Protein AF-A0A6D2IRQ7-F1 (afdb_monomer_lite)

Structure (mmCIF, N/CA/C/O backbone):
data_AF-A0A6D2IRQ7-F1
#
_entry.id   AF-A0A6D2IRQ7-F1
#
loop_
_atom_site.group_PDB
_atom_site.id
_atom_site.type_symbol
_atom_site.label_atom_id
_atom_site.label_alt_id
_atom_site.label_comp_id
_atom_site.label_asym_id
_atom_site.label_entity_id
_atom_site.label_seq_id
_atom_site.pdbx_PDB_ins_code
_atom_site.Cartn_x
_atom_site.Cartn_y
_atom_site.Cartn_z
_atom_site.occupancy
_atom_site.B_iso_or_equiv
_atom_site.auth_seq_id
_atom_site.auth_comp_id
_atom_site.auth_asym_id
_atom_site.auth_atom_id
_atom_site.pdbx_PDB_model_num
ATOM 1 N N . MET A 1 1 ? -7.640 10.659 15.385 1.00 47.94 1 MET A N 1
ATOM 2 C CA . MET A 1 1 ? -8.003 11.189 14.049 1.00 47.94 1 MET A CA 1
ATOM 3 C C . MET A 1 1 ? -9.255 10.435 13.625 1.00 47.94 1 MET A C 1
ATOM 5 O O . MET A 1 1 ? -9.264 9.223 13.787 1.00 47.94 1 MET A O 1
ATOM 9 N N . GLN A 1 2 ? -10.332 11.106 13.213 1.00 43.31 2 GLN A N 1
ATOM 10 C CA . GLN A 1 2 ? -11.545 10.414 12.753 1.00 43.31 2 GLN A CA 1
ATOM 11 C C . GLN A 1 2 ? -11.421 10.207 11.243 1.00 43.31 2 GLN A C 1
ATOM 13 O O . GLN A 1 2 ? -11.242 11.179 10.513 1.00 43.31 2 GLN A O 1
ATOM 18 N N . TYR A 1 3 ? -11.450 8.954 10.790 1.00 45.97 3 TYR A N 1
ATOM 19 C CA . TYR A 1 3 ? -11.442 8.605 9.371 1.00 45.97 3 TYR A CA 1
ATOM 20 C C . TYR A 1 3 ? -12.708 7.812 9.062 1.00 45.97 3 TYR A C 1
ATOM 22 O O . TYR A 1 3 ? -12.979 6.783 9.686 1.00 45.97 3 TYR A O 1
ATOM 30 N N . LYS A 1 4 ? -13.490 8.310 8.105 1.00 46.44 4 LYS A N 1
ATOM 31 C CA . LYS A 1 4 ? -14.614 7.577 7.530 1.00 46.44 4 LYS A CA 1
ATOM 32 C C . LYS A 1 4 ? -14.065 6.713 6.400 1.00 46.44 4 LYS A C 1
ATOM 34 O O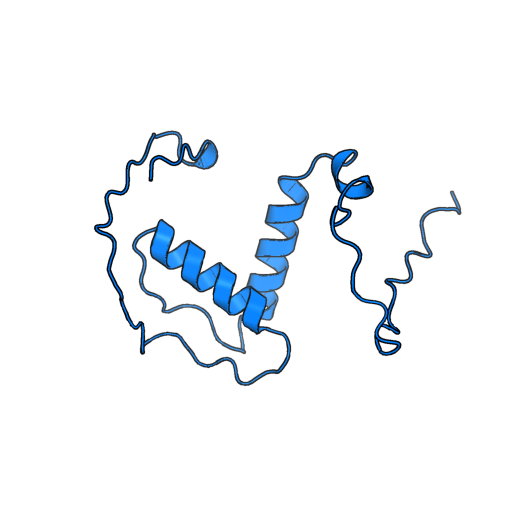 . LYS A 1 4 ? -13.566 7.241 5.415 1.00 46.44 4 LYS A O 1
ATOM 39 N N . ASN A 1 5 ? -14.104 5.398 6.597 1.00 49.12 5 ASN A N 1
ATOM 40 C CA . ASN A 1 5 ? -13.776 4.418 5.570 1.00 49.12 5 ASN A CA 1
ATOM 41 C C . ASN A 1 5 ? -15.093 3.877 5.000 1.00 49.12 5 ASN A C 1
ATOM 43 O O . ASN A 1 5 ? -15.787 3.120 5.685 1.00 49.12 5 ASN A O 1
ATOM 47 N N . ASP A 1 6 ? -15.426 4.264 3.773 1.00 59.31 6 ASP A N 1
ATOM 48 C CA . ASP A 1 6 ? -16.699 3.901 3.144 1.00 59.31 6 ASP A CA 1
ATOM 49 C C . ASP A 1 6 ? -16.762 2.411 2.739 1.00 59.31 6 ASP A C 1
ATOM 51 O O . ASP A 1 6 ? -17.851 1.852 2.618 1.00 59.31 6 ASP A O 1
ATOM 55 N N . TYR A 1 7 ? -15.618 1.716 2.656 1.00 52.56 7 TYR A N 1
ATOM 56 C CA . TYR A 1 7 ? -15.536 0.284 2.320 1.00 52.56 7 TYR A CA 1
ATOM 57 C C . TYR A 1 7 ? -15.914 -0.645 3.476 1.00 52.56 7 TYR A C 1
ATOM 59 O O . TYR A 1 7 ? -16.336 -1.780 3.262 1.00 52.56 7 TYR A O 1
ATOM 67 N N . LEU A 1 8 ? -15.751 -0.197 4.723 1.00 57.22 8 LEU A N 1
ATOM 68 C CA . LEU A 1 8 ? -15.975 -1.035 5.906 1.00 57.22 8 LEU A CA 1
ATOM 69 C C . LEU A 1 8 ? -17.393 -0.920 6.482 1.00 57.22 8 LEU A C 1
ATOM 71 O O . LEU A 1 8 ? -17.689 -1.603 7.463 1.00 57.22 8 LEU A O 1
ATOM 75 N N . GLY A 1 9 ? -18.259 -0.070 5.913 1.00 51.94 9 GLY A N 1
ATOM 76 C CA . GLY A 1 9 ? -19.662 0.093 6.329 1.00 51.94 9 GLY A CA 1
ATOM 77 C C . GLY A 1 9 ? -19.866 0.566 7.777 1.00 51.94 9 GLY A C 1
ATOM 78 O O . GLY A 1 9 ? -20.998 0.642 8.256 1.00 51.94 9 GLY A O 1
ATOM 79 N N . HIS A 1 10 ? -18.781 0.887 8.485 1.00 48.16 10 HIS A N 1
ATOM 80 C CA . HIS A 1 10 ? -18.765 1.258 9.892 1.00 48.16 10 HIS A CA 1
ATOM 81 C C . HIS A 1 10 ? -17.722 2.350 10.130 1.00 48.16 10 HIS A C 1
ATOM 83 O O . HIS A 1 10 ? -16.553 2.207 9.771 1.00 48.16 10 HIS A O 1
ATOM 89 N N . GLU A 1 11 ? -18.146 3.428 10.787 1.00 53.94 11 GLU A N 1
ATOM 90 C CA . GLU A 1 11 ? -17.260 4.484 11.265 1.00 53.94 11 GLU A CA 1
ATOM 91 C C . GLU A 1 11 ? -16.344 3.912 12.356 1.00 53.94 11 GLU A C 1
ATOM 93 O O . GLU A 1 11 ? -16.803 3.516 13.430 1.00 53.94 11 GLU A O 1
ATOM 98 N N . LYS A 1 12 ? -15.042 3.804 12.066 1.00 53.38 12 LYS A N 1
ATOM 99 C CA . LYS A 1 12 ? -14.039 3.362 13.038 1.00 53.38 12 LYS A CA 1
ATOM 100 C C . LYS A 1 12 ? -13.248 4.564 13.527 1.00 53.38 12 LYS A C 1
ATOM 102 O O . LYS A 1 12 ? -12.393 5.098 12.825 1.00 53.38 12 LYS A O 1
ATOM 107 N N . THR A 1 13 ? -13.507 4.957 14.766 1.00 48.34 13 THR A N 1
ATOM 108 C CA . THR A 1 13 ? -12.678 5.934 15.468 1.00 48.34 13 THR A CA 1
ATOM 109 C C . THR A 1 13 ? -11.490 5.212 16.082 1.00 48.34 13 THR A C 1
ATOM 111 O O . THR A 1 13 ? -11.657 4.395 16.985 1.00 48.34 13 THR A O 1
ATOM 114 N N . PHE A 1 14 ? -10.289 5.527 15.606 1.00 53.84 14 PHE A N 1
ATOM 115 C CA . PHE A 1 14 ? -9.059 5.113 16.264 1.00 53.84 14 PHE A CA 1
ATOM 116 C C . PHE A 1 14 ? -8.481 6.299 17.043 1.00 53.84 14 PHE A C 1
ATOM 118 O O . PHE A 1 14 ? -8.040 7.304 16.469 1.00 53.84 14 PHE A O 1
ATOM 125 N N . GLU A 1 15 ? -8.508 6.195 18.370 1.00 54.91 15 GLU A N 1
ATOM 126 C CA . GLU A 1 15 ? -7.780 7.102 19.252 1.00 54.91 15 GLU A CA 1
ATOM 127 C C . GLU A 1 15 ? -6.420 6.495 19.576 1.00 54.91 15 GLU A C 1
ATOM 129 O O . GLU A 1 15 ? -6.289 5.636 20.444 1.00 54.91 15 GLU A O 1
ATOM 134 N N . PHE A 1 16 ? -5.401 6.950 18.855 1.00 57.69 16 PHE A N 1
ATOM 135 C CA . PHE A 1 16 ? -4.016 6.706 19.225 1.00 57.69 16 PHE A CA 1
ATOM 136 C C . PHE A 1 16 ? -3.487 7.971 19.909 1.00 57.69 16 PHE A C 1
ATOM 138 O O . PHE A 1 16 ? -3.543 9.046 19.297 1.00 57.69 16 PHE A O 1
ATOM 145 N N . PRO A 1 17 ? -3.004 7.902 21.164 1.00 62.75 17 PRO A N 1
ATOM 146 C CA . PRO A 1 17 ? -2.246 9.008 21.731 1.00 62.75 17 PRO A CA 1
ATOM 147 C C . PRO A 1 17 ? -1.034 9.278 20.834 1.00 62.75 17 PRO A C 1
ATOM 149 O O . PRO A 1 17 ? -0.432 8.342 20.305 1.00 62.75 17 PRO A O 1
ATOM 152 N N . ILE A 1 18 ? -0.676 10.552 20.650 1.00 73.56 18 ILE A N 1
ATOM 153 C CA . ILE A 1 18 ? 0.543 10.894 19.911 1.00 73.56 18 ILE A CA 1
ATOM 154 C C . ILE A 1 18 ? 1.718 10.272 20.669 1.00 73.56 18 ILE A C 1
ATOM 156 O O . ILE A 1 18 ? 1.991 10.628 21.815 1.00 73.56 18 ILE A O 1
ATOM 160 N N . GLY A 1 19 ? 2.376 9.318 20.027 1.00 74.31 19 GLY A N 1
ATOM 161 C CA . GLY A 1 19 ? 3.439 8.506 20.593 1.00 74.31 19 GLY A CA 1
ATOM 162 C C . GLY A 1 19 ? 4.345 7.979 19.488 1.00 74.31 19 GLY A C 1
ATOM 163 O O . GLY A 1 19 ? 4.060 8.147 18.302 1.00 74.31 19 GLY A O 1
ATOM 164 N N . PHE A 1 20 ? 5.459 7.377 19.884 1.00 77.31 20 PHE A N 1
ATOM 165 C CA . PHE A 1 20 ? 6.435 6.803 18.967 1.00 77.31 20 PHE A CA 1
ATOM 166 C C . PHE A 1 20 ? 6.514 5.298 19.197 1.00 77.31 20 PHE A C 1
ATOM 168 O O . PHE A 1 20 ? 6.750 4.857 20.322 1.00 77.31 20 PHE A O 1
ATOM 175 N N . GLU A 1 21 ? 6.331 4.527 18.132 1.00 75.19 21 GLU A N 1
ATOM 176 C CA . GLU A 1 21 ? 6.439 3.074 18.150 1.00 75.19 21 GLU A CA 1
ATOM 177 C C . GLU A 1 21 ? 7.443 2.632 17.083 1.00 75.19 21 GLU A C 1
ATOM 179 O O . GLU A 1 21 ? 7.381 3.060 15.931 1.00 75.19 21 GLU A O 1
ATOM 184 N N . ASN A 1 22 ? 8.394 1.788 17.487 1.00 76.25 22 ASN A N 1
ATOM 185 C CA . ASN A 1 22 ? 9.358 1.167 16.588 1.00 76.25 22 ASN A CA 1
ATOM 186 C C . ASN A 1 22 ? 8.918 -0.264 16.299 1.00 76.25 22 ASN A C 1
ATOM 188 O O . ASN A 1 22 ? 8.945 -1.114 17.190 1.00 76.25 22 ASN A O 1
ATOM 192 N N . HIS A 1 23 ? 8.601 -0.553 15.043 1.00 75.06 23 HIS A N 1
ATOM 193 C CA . HIS A 1 23 ? 8.284 -1.907 14.609 1.00 75.06 23 HIS A CA 1
ATOM 194 C C . HIS A 1 23 ? 9.523 -2.592 14.028 1.00 75.06 23 HIS A C 1
ATOM 196 O O . HIS A 1 23 ? 9.845 -2.451 12.853 1.00 75.06 23 HIS A O 1
ATOM 202 N N . THR A 1 24 ? 10.224 -3.359 14.862 1.00 76.62 24 THR A N 1
ATOM 203 C CA . THR A 1 24 ? 11.429 -4.115 14.466 1.00 76.62 24 THR A CA 1
ATOM 204 C C . THR A 1 24 ? 11.122 -5.424 13.738 1.00 76.62 24 THR A C 1
ATOM 206 O O . THR A 1 24 ? 12.032 -6.086 13.251 1.00 76.62 24 THR A O 1
ATOM 209 N N . THR A 1 25 ? 9.850 -5.817 13.673 1.00 78.88 25 THR A N 1
ATOM 210 C CA . THR A 1 25 ? 9.395 -7.076 13.069 1.00 78.88 25 THR A CA 1
ATOM 211 C C . THR A 1 25 ? 9.010 -6.940 11.598 1.00 78.88 25 THR A C 1
ATOM 213 O O . THR A 1 25 ? 8.575 -7.923 10.999 1.00 78.88 25 THR A O 1
ATOM 216 N N . VAL A 1 26 ? 9.152 -5.745 11.014 1.00 78.38 26 VAL A N 1
ATOM 217 C CA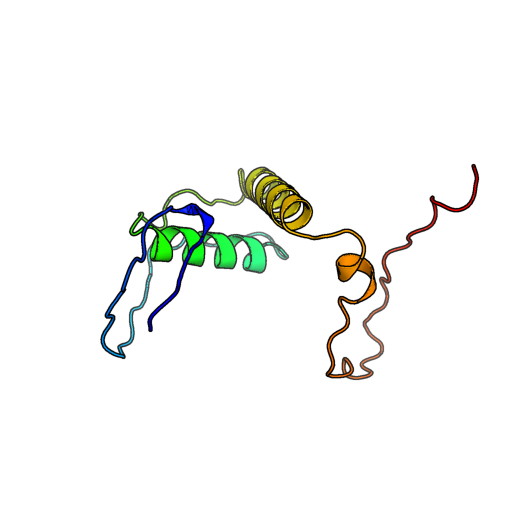 . VAL A 1 26 ? 8.902 -5.524 9.586 1.00 78.38 26 VAL A CA 1
ATOM 218 C C . VAL A 1 26 ? 9.958 -6.285 8.778 1.00 78.38 26 VAL A C 1
ATOM 220 O O . VAL A 1 26 ? 11.153 -6.087 9.018 1.00 78.38 26 VAL A O 1
ATOM 223 N N . PRO A 1 27 ? 9.550 -7.147 7.833 1.00 83.38 27 PRO A N 1
ATOM 224 C CA . PRO A 1 27 ? 10.485 -7.836 6.952 1.00 83.38 27 PRO A CA 1
ATOM 225 C C . PRO A 1 27 ? 11.362 -6.833 6.182 1.00 83.38 27 PRO A C 1
ATOM 227 O O . PRO A 1 27 ? 10.871 -5.804 5.717 1.00 83.38 27 PRO A O 1
ATOM 230 N N . GLN A 1 28 ? 12.666 -7.109 6.085 1.00 84.06 28 GLN A N 1
ATOM 231 C CA . GLN A 1 28 ? 13.591 -6.305 5.282 1.00 84.06 28 GLN A CA 1
ATOM 232 C C . GLN A 1 28 ? 13.305 -6.527 3.797 1.00 84.06 28 GLN A C 1
ATOM 234 O O . GLN A 1 28 ? 13.124 -7.662 3.366 1.00 84.06 28 GLN A O 1
ATOM 239 N N . ASN A 1 29 ? 13.279 -5.431 3.046 1.00 86.31 29 ASN A N 1
ATOM 240 C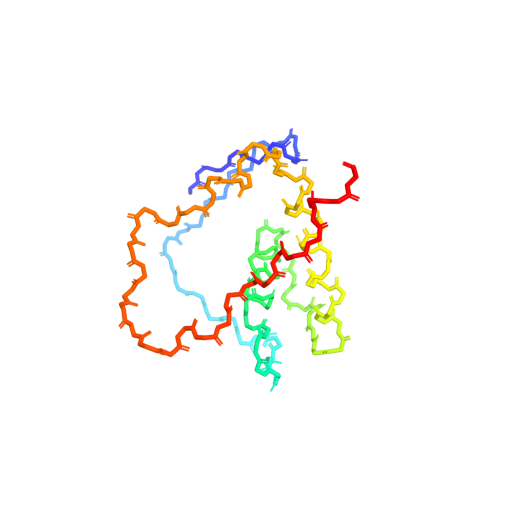 CA . ASN A 1 29 ? 13.249 -5.450 1.594 1.00 86.31 29 ASN A CA 1
ATOM 241 C C . ASN A 1 29 ? 14.691 -5.485 1.077 1.00 86.31 29 ASN A C 1
ATOM 243 O O . ASN A 1 29 ? 15.385 -4.467 1.161 1.00 86.31 29 ASN A O 1
ATOM 247 N N . GLU A 1 30 ? 15.139 -6.628 0.560 1.00 85.12 30 GLU A N 1
ATOM 248 C CA . GLU A 1 30 ? 16.501 -6.770 0.029 1.00 85.12 30 GLU A CA 1
ATOM 249 C C . GLU A 1 30 ? 16.603 -6.247 -1.415 1.00 85.12 30 GLU A C 1
ATOM 251 O O . GLU A 1 30 ? 17.689 -5.884 -1.874 1.00 85.12 30 GLU A O 1
ATOM 256 N N . GLN A 1 31 ? 15.482 -6.172 -2.145 1.00 83.44 31 GLN A N 1
ATOM 257 C CA . GLN A 1 31 ? 15.456 -5.673 -3.519 1.00 83.44 31 GLN A CA 1
ATOM 258 C C . GLN A 1 31 ? 15.265 -4.153 -3.588 1.00 83.44 31 GLN A C 1
ATOM 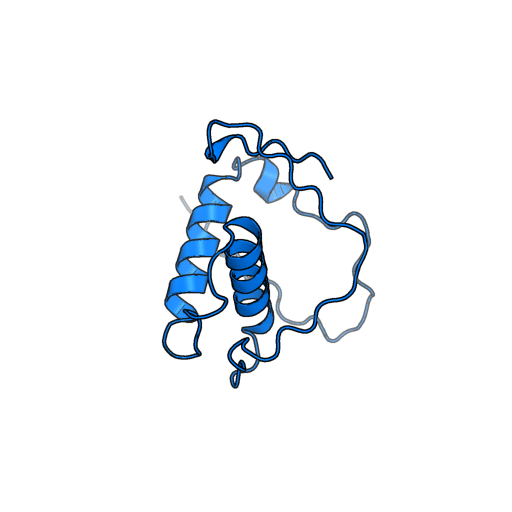260 O O . GLN A 1 31 ? 14.405 -3.544 -2.951 1.00 83.44 31 GLN A O 1
ATOM 265 N N . SER A 1 32 ? 16.057 -3.492 -4.430 1.00 84.00 32 SER A N 1
ATOM 266 C CA . SER A 1 32 ? 15.875 -2.067 -4.703 1.00 84.00 32 SER A CA 1
ATOM 267 C C . SER A 1 32 ? 14.595 -1.830 -5.514 1.00 84.00 32 SER A C 1
ATOM 269 O O . SER A 1 32 ? 14.490 -2.328 -6.631 1.00 84.00 32 SER A O 1
ATOM 271 N N . GLY A 1 33 ? 13.670 -1.019 -4.992 1.00 86.31 33 GLY A N 1
ATOM 272 C CA . GLY A 1 33 ? 12.459 -0.578 -5.707 1.00 86.31 33 GLY A CA 1
ATOM 273 C C . GLY A 1 33 ? 11.136 -0.882 -4.999 1.00 86.31 33 GLY A C 1
ATOM 274 O O . GLY A 1 33 ? 10.147 -0.200 -5.249 1.00 86.31 33 GLY A O 1
ATOM 275 N N . ASP A 1 34 ? 11.124 -1.815 -4.048 1.00 91.00 34 ASP A N 1
ATOM 276 C CA . ASP A 1 34 ? 9.882 -2.286 -3.415 1.00 91.00 34 ASP A CA 1
ATOM 277 C C . ASP A 1 34 ? 9.527 -1.606 -2.087 1.00 91.00 34 ASP A C 1
ATOM 279 O O . ASP A 1 34 ? 8.500 -1.904 -1.472 1.00 91.00 34 ASP A O 1
ATOM 283 N N . CYS A 1 35 ? 10.319 -0.624 -1.652 1.00 90.50 35 CYS A N 1
ATOM 284 C CA . CYS A 1 35 ? 10.095 0.081 -0.388 1.00 90.50 35 CYS A CA 1
ATOM 285 C C . CYS A 1 35 ? 8.696 0.719 -0.294 1.00 90.50 35 CYS A C 1
ATOM 287 O O . CYS A 1 35 ? 8.112 0.768 0.792 1.00 90.50 35 CYS A O 1
ATOM 289 N N . GLY A 1 36 ? 8.131 1.158 -1.423 1.00 91.50 36 GLY A N 1
ATOM 290 C CA . GLY A 1 36 ? 6.765 1.674 -1.493 1.00 91.50 36 GLY A CA 1
ATOM 291 C C . GLY A 1 36 ? 5.714 0.600 -1.198 1.00 91.50 36 GLY A C 1
ATOM 292 O O . GLY A 1 36 ? 4.817 0.829 -0.389 1.00 91.50 36 GLY A O 1
ATOM 293 N N . VAL A 1 37 ? 5.861 -0.596 -1.775 1.00 92.50 37 VAL A N 1
ATOM 294 C CA . VAL A 1 37 ? 4.936 -1.726 -1.567 1.00 92.50 37 VAL A CA 1
ATOM 295 C C . VAL A 1 37 ? 5.000 -2.215 -0.120 1.00 92.50 37 VAL A C 1
ATOM 297 O O . VAL A 1 37 ? 3.963 -2.406 0.517 1.00 92.50 37 VAL A O 1
ATOM 300 N N . TYR A 1 38 ? 6.212 -2.325 0.436 1.00 92.31 38 TYR A N 1
ATOM 301 C CA . TYR A 1 38 ? 6.427 -2.634 1.852 1.00 92.31 38 TYR A CA 1
ATOM 302 C C . TYR A 1 38 ? 5.750 -1.619 2.774 1.00 92.31 38 TYR A C 1
ATOM 304 O O . TYR A 1 38 ? 5.068 -1.996 3.728 1.00 92.31 38 TYR A O 1
ATOM 312 N N . THR A 1 39 ? 5.882 -0.330 2.461 1.00 91.12 39 THR A N 1
ATOM 313 C CA . THR A 1 39 ? 5.269 0.749 3.243 1.00 91.12 39 THR A CA 1
ATOM 314 C C . THR A 1 39 ? 3.744 0.667 3.217 1.00 91.12 39 THR A C 1
ATOM 316 O O . THR A 1 39 ? 3.114 0.708 4.275 1.00 91.12 39 THR A O 1
ATOM 319 N N . LEU A 1 40 ? 3.143 0.493 2.036 1.00 92.19 40 LEU A N 1
ATOM 320 C CA . LEU A 1 40 ? 1.691 0.344 1.893 1.00 92.19 40 LEU A CA 1
ATOM 321 C C . LEU A 1 40 ? 1.170 -0.856 2.682 1.00 92.19 40 LEU A C 1
ATOM 323 O O . LEU A 1 40 ? 0.174 -0.737 3.399 1.00 92.19 40 LEU A O 1
ATOM 327 N N . LYS A 1 41 ? 1.887 -1.984 2.634 1.00 90.75 41 LYS A N 1
ATOM 328 C CA . LYS A 1 41 ? 1.488 -3.175 3.382 1.00 90.75 41 LYS A CA 1
ATOM 329 C C . LYS A 1 41 ? 1.555 -2.978 4.889 1.00 90.75 41 LYS A C 1
ATOM 331 O O . LYS A 1 41 ? 0.655 -3.418 5.604 1.00 90.75 41 LYS A O 1
ATOM 336 N N . CYS A 1 42 ? 2.584 -2.288 5.375 1.00 89.06 42 CYS A N 1
ATOM 337 C CA . CYS A 1 42 ? 2.678 -1.914 6.782 1.00 89.06 42 CYS A CA 1
ATOM 338 C C . CYS A 1 42 ? 1.487 -1.049 7.208 1.00 89.06 42 CYS A C 1
ATOM 340 O O . CYS A 1 42 ? 0.866 -1.338 8.228 1.00 89.06 42 CYS A O 1
ATOM 342 N N . ILE A 1 43 ? 1.121 -0.042 6.409 1.00 89.75 43 ILE A N 1
ATOM 343 C CA . ILE A 1 43 ? -0.034 0.823 6.688 1.00 89.75 43 ILE A CA 1
ATOM 344 C C . ILE A 1 43 ? -1.336 0.009 6.713 1.00 89.75 43 ILE A C 1
ATOM 346 O O . ILE A 1 43 ? -2.114 0.154 7.655 1.00 89.75 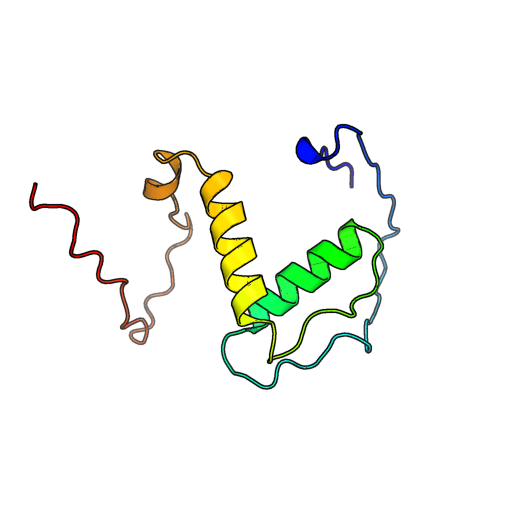43 ILE A O 1
ATOM 350 N N . GLU A 1 44 ? -1.560 -0.882 5.740 1.00 89.31 44 GLU A N 1
ATOM 351 C CA . GLU A 1 44 ? -2.734 -1.770 5.704 1.00 89.31 44 GLU A CA 1
ATOM 352 C C . GLU A 1 44 ? -2.819 -2.634 6.972 1.00 89.31 44 GLU A C 1
ATOM 354 O O . GLU A 1 44 ? -3.866 -2.700 7.622 1.00 89.31 44 GLU A O 1
ATOM 359 N N . CYS A 1 45 ? -1.715 -3.282 7.359 1.00 88.00 45 CYS A N 1
ATOM 360 C CA . CYS A 1 45 ? -1.680 -4.123 8.551 1.00 88.00 45 CYS A CA 1
ATOM 361 C C . CYS A 1 45 ? -1.959 -3.320 9.827 1.00 88.00 45 CYS A C 1
ATOM 363 O O . CYS A 1 45 ? -2.779 -3.757 10.636 1.00 88.00 45 CYS A O 1
ATOM 365 N N . LEU A 1 46 ? -1.352 -2.138 9.988 1.00 86.06 46 LEU A N 1
ATOM 366 C CA . LEU A 1 46 ? -1.600 -1.258 11.136 1.00 86.06 46 LEU A CA 1
ATOM 367 C C . LEU A 1 46 ? -3.062 -0.793 11.189 1.00 86.06 46 LEU A C 1
ATOM 369 O O . LEU A 1 46 ? -3.694 -0.878 12.240 1.00 86.06 46 LEU A O 1
ATOM 373 N N . ALA A 1 47 ? -3.633 -0.379 10.054 1.00 86.56 47 ALA A N 1
ATOM 374 C CA . ALA A 1 47 ? -5.024 0.067 9.966 1.00 86.56 47 ALA A CA 1
ATOM 375 C C . ALA A 1 47 ? -6.034 -1.049 10.297 1.00 86.56 47 ALA A C 1
ATOM 377 O O . ALA A 1 47 ? -7.102 -0.790 10.856 1.00 86.56 47 ALA A O 1
ATOM 378 N N . LEU A 1 48 ? -5.698 -2.303 9.975 1.00 85.19 48 LEU A N 1
ATOM 379 C CA . LEU A 1 48 ? -6.527 -3.475 10.265 1.00 85.19 48 LEU A CA 1
ATOM 380 C C . LEU A 1 48 ? -6.225 -4.130 11.622 1.00 85.19 48 LEU A C 1
ATOM 382 O O . LEU A 1 48 ? -6.902 -5.097 11.978 1.00 85.19 48 LEU A O 1
ATOM 386 N N . GLY A 1 49 ? -5.226 -3.647 12.369 1.00 83.81 49 GLY A N 1
ATOM 387 C CA . GLY A 1 49 ? -4.766 -4.277 13.611 1.00 83.81 49 GLY A CA 1
ATOM 388 C C . GLY A 1 49 ? -4.184 -5.682 13.400 1.00 83.81 49 GLY A C 1
ATOM 389 O O . GLY A 1 49 ? -4.307 -6.545 14.270 1.00 83.81 49 GLY A O 1
ATOM 390 N N . ARG A 1 50 ? -3.606 -5.947 12.223 1.00 83.25 50 ARG A N 1
ATOM 391 C CA . ARG A 1 50 ? -2.963 -7.218 11.872 1.00 83.25 50 ARG A CA 1
ATOM 392 C C . ARG A 1 50 ? -1.461 -7.151 12.129 1.00 83.25 50 ARG A C 1
ATOM 394 O O . ARG A 1 50 ? -0.848 -6.090 12.115 1.00 83.25 50 ARG A O 1
ATOM 401 N N . SER A 1 51 ? -0.862 -8.324 12.313 1.00 82.12 51 SER A N 1
ATOM 402 C CA . SER A 1 51 ? 0.593 -8.466 12.371 1.00 82.12 51 SER A CA 1
ATOM 403 C C . SER A 1 51 ? 1.244 -7.969 11.074 1.00 82.12 51 SER A C 1
ATOM 405 O O . SER A 1 51 ? 0.719 -8.197 9.984 1.00 82.12 51 SER A O 1
ATOM 407 N N . LEU A 1 52 ? 2.431 -7.366 11.186 1.00 79.56 52 LEU A N 1
ATOM 408 C CA . LEU A 1 52 ? 3.260 -6.899 10.060 1.00 79.56 52 LEU A CA 1
ATOM 409 C C . LEU A 1 52 ? 3.919 -8.053 9.276 1.00 79.56 52 LEU A C 1
ATOM 411 O O . LEU A 1 52 ? 4.776 -7.850 8.423 1.00 79.56 52 LEU A O 1
ATOM 415 N N . THR A 1 53 ? 3.517 -9.287 9.569 1.00 74.75 53 THR A N 1
ATOM 416 C CA . THR A 1 53 ? 3.952 -10.509 8.898 1.00 74.75 53 THR A CA 1
ATOM 417 C C . THR A 1 53 ? 3.099 -10.755 7.657 1.00 74.75 53 THR A C 1
ATOM 419 O O . THR A 1 53 ? 1.874 -10.795 7.762 1.00 74.75 53 THR A O 1
ATOM 422 N N . GLY A 1 54 ? 3.724 -10.991 6.502 1.00 78.88 54 GLY A N 1
ATOM 423 C CA . GLY A 1 54 ? 3.001 -11.375 5.281 1.00 78.88 54 GLY A CA 1
ATOM 424 C C . GLY A 1 54 ? 3.509 -10.743 3.989 1.00 78.88 54 GLY A C 1
ATOM 425 O O . GLY A 1 54 ? 3.004 -11.099 2.929 1.00 78.88 54 GLY A O 1
ATOM 426 N N . ILE A 1 55 ? 4.503 -9.858 4.061 1.00 87.94 55 ILE A N 1
ATOM 427 C CA . ILE A 1 55 ? 5.260 -9.373 2.904 1.00 87.94 55 ILE A CA 1
ATOM 428 C C . ILE A 1 55 ? 6.685 -9.915 2.947 1.00 87.94 55 ILE A C 1
ATOM 430 O O . ILE A 1 55 ? 7.275 -10.028 4.020 1.00 87.94 55 ILE A O 1
ATOM 434 N N . ASN A 1 56 ? 7.201 -10.314 1.795 1.00 89.38 56 ASN A N 1
ATOM 435 C CA . ASN A 1 56 ? 8.588 -10.687 1.572 1.00 89.38 56 ASN A CA 1
ATOM 436 C C . ASN A 1 56 ? 8.912 -10.525 0.080 1.00 89.38 56 ASN A C 1
ATOM 438 O O . ASN A 1 56 ? 8.013 -10.413 -0.751 1.00 89.38 56 ASN A O 1
ATOM 442 N N . ASP A 1 57 ? 10.190 -10.601 -0.273 1.00 88.56 57 ASP A N 1
ATOM 443 C CA . ASP A 1 57 ? 10.637 -10.400 -1.658 1.00 88.56 57 ASP A CA 1
ATOM 444 C C . ASP A 1 57 ? 10.112 -11.460 -2.639 1.00 88.56 57 ASP A C 1
ATOM 446 O O . ASP A 1 57 ? 10.167 -11.271 -3.847 1.00 88.56 57 ASP A O 1
ATOM 450 N N . THR A 1 58 ? 9.590 -12.591 -2.150 1.00 90.88 58 THR A N 1
ATOM 451 C CA . THR A 1 58 ? 9.003 -13.632 -3.010 1.00 90.88 58 THR A CA 1
ATOM 452 C C . THR A 1 58 ? 7.558 -13.320 -3.396 1.00 90.88 58 THR A C 1
ATOM 454 O O . THR A 1 58 ? 7.114 -13.760 -4.450 1.00 90.88 58 THR A O 1
ATOM 457 N N . ASN A 1 59 ? 6.811 -12.594 -2.559 1.00 91.19 59 ASN A N 1
ATOM 458 C CA . ASN A 1 59 ? 5.392 -12.300 -2.792 1.00 91.19 59 ASN A CA 1
ATOM 459 C C . ASN A 1 59 ? 5.099 -10.821 -3.082 1.00 91.19 59 ASN A C 1
ATOM 461 O O . ASN A 1 59 ? 3.947 -10.462 -3.326 1.00 91.19 59 ASN A O 1
ATOM 465 N N . VAL A 1 60 ? 6.123 -9.965 -3.054 1.00 92.25 60 VAL A N 1
ATOM 466 C CA . VAL A 1 60 ? 5.978 -8.522 -3.263 1.00 92.25 60 VAL A CA 1
ATOM 467 C C . VAL A 1 60 ? 5.422 -8.183 -4.646 1.00 92.25 60 VAL A C 1
ATOM 469 O O . VAL A 1 60 ? 4.628 -7.253 -4.763 1.00 92.25 60 VAL A O 1
ATOM 472 N N . ASP A 1 61 ? 5.741 -8.985 -5.664 1.00 92.38 61 ASP A N 1
ATOM 473 C CA . ASP A 1 61 ? 5.215 -8.831 -7.022 1.00 92.38 61 ASP A CA 1
ATOM 474 C C . ASP A 1 61 ? 3.688 -8.985 -7.069 1.00 92.38 61 ASP A C 1
ATOM 476 O O . ASP A 1 61 ? 2.992 -8.141 -7.640 1.00 92.38 61 ASP A O 1
ATOM 480 N N . ASP A 1 62 ? 3.156 -10.013 -6.404 1.00 94.31 62 ASP A N 1
ATOM 481 C CA . ASP A 1 62 ? 1.714 -10.262 -6.322 1.00 94.31 62 ASP A CA 1
ATOM 482 C C . ASP A 1 62 ? 1.005 -9.159 -5.528 1.00 94.31 62 ASP A C 1
ATOM 484 O O . ASP A 1 62 ? -0.080 -8.705 -5.897 1.00 94.31 62 ASP A O 1
ATOM 488 N N . ILE A 1 63 ? 1.627 -8.691 -4.439 1.00 93.69 63 ILE A N 1
ATOM 489 C CA . ILE A 1 63 ? 1.097 -7.592 -3.622 1.00 93.69 63 ILE A CA 1
ATOM 490 C C . ILE A 1 63 ? 1.071 -6.291 -4.432 1.00 93.69 63 ILE A C 1
ATOM 492 O O . ILE A 1 63 ? 0.076 -5.568 -4.397 1.00 93.69 63 ILE A O 1
ATOM 496 N N . ARG A 1 64 ? 2.132 -6.005 -5.192 1.00 94.69 64 ARG A N 1
ATOM 497 C CA . ARG A 1 64 ? 2.223 -4.833 -6.069 1.00 94.69 64 ARG A CA 1
ATOM 498 C C . ARG A 1 64 ? 1.131 -4.857 -7.130 1.00 94.69 64 ARG A C 1
ATOM 500 O O . ARG A 1 64 ? 0.465 -3.844 -7.330 1.00 94.69 64 ARG A O 1
ATOM 507 N N . LEU A 1 65 ? 0.913 -6.008 -7.769 1.00 94.88 65 LEU A N 1
ATOM 508 C CA . LEU A 1 65 ? -0.151 -6.172 -8.756 1.00 94.88 65 LEU A CA 1
ATOM 509 C C . LEU A 1 65 ? -1.537 -5.990 -8.130 1.00 94.88 65 LEU A C 1
ATOM 511 O O . LEU A 1 65 ? -2.372 -5.290 -8.698 1.00 94.88 65 LEU A O 1
ATOM 515 N N . LYS A 1 66 ? -1.766 -6.570 -6.946 1.00 94.44 66 LYS A N 1
ATOM 516 C CA . LYS A 1 66 ? -3.018 -6.404 -6.204 1.00 94.44 66 LYS A CA 1
ATOM 517 C C . LYS A 1 66 ? -3.302 -4.928 -5.923 1.00 94.44 66 LYS A C 1
ATOM 519 O O . LYS A 1 66 ? -4.382 -4.455 -6.254 1.00 94.44 66 LYS A O 1
ATOM 524 N N . TYR A 1 67 ? -2.338 -4.201 -5.360 1.00 94.19 67 TYR A N 1
ATOM 525 C CA . TYR A 1 67 ? -2.523 -2.781 -5.067 1.00 94.19 67 TYR A CA 1
ATOM 526 C C . TYR A 1 67 ? -2.706 -1.940 -6.322 1.00 94.19 67 TYR A C 1
ATOM 528 O O . TYR A 1 67 ? -3.539 -1.044 -6.313 1.00 94.19 67 TYR A O 1
ATOM 536 N N . ALA A 1 68 ? -1.983 -2.228 -7.405 1.00 92.19 68 ALA A N 1
ATOM 537 C CA . ALA A 1 68 ? -2.192 -1.529 -8.667 1.00 92.19 68 ALA A CA 1
ATOM 538 C C . ALA A 1 68 ? -3.619 -1.741 -9.199 1.00 92.19 68 ALA A C 1
ATOM 540 O O . ALA A 1 68 ? -4.251 -0.782 -9.630 1.00 92.19 68 ALA A O 1
ATOM 541 N N . ALA A 1 69 ? -4.138 -2.971 -9.136 1.00 91.69 69 ALA A N 1
ATOM 542 C CA . ALA A 1 69 ? -5.501 -3.278 -9.558 1.00 91.69 69 ALA A CA 1
ATOM 543 C C . ALA A 1 69 ? -6.547 -2.585 -8.672 1.00 91.69 69 ALA A C 1
ATOM 545 O O . ALA A 1 69 ? -7.447 -1.949 -9.204 1.00 91.69 69 ALA A O 1
ATOM 546 N N . GLU A 1 70 ? -6.396 -2.660 -7.346 1.00 91.56 70 GLU A N 1
ATOM 547 C CA . GLU A 1 70 ? -7.299 -1.995 -6.397 1.00 91.56 70 GLU A CA 1
ATOM 548 C C . GLU A 1 70 ? -7.277 -0.475 -6.596 1.00 91.56 70 GLU A C 1
ATOM 550 O O . GLU A 1 70 ? -8.323 0.129 -6.760 1.00 91.56 70 GLU A O 1
ATOM 555 N N . MET A 1 71 ? -6.100 0.153 -6.691 1.00 88.25 71 MET A N 1
ATOM 556 C CA . MET A 1 71 ? -6.001 1.597 -6.940 1.00 88.25 71 MET A CA 1
ATOM 557 C C . MET A 1 71 ? -6.644 2.010 -8.264 1.00 88.25 71 MET A C 1
ATOM 559 O O . MET A 1 71 ? -7.259 3.065 -8.322 1.00 88.25 71 MET A O 1
ATOM 563 N N . MET A 1 72 ? -6.492 1.212 -9.323 1.00 86.31 72 MET A N 1
ATOM 564 C CA . MET A 1 72 ? -7.103 1.517 -10.620 1.00 86.31 72 MET A CA 1
ATOM 565 C C . MET A 1 72 ? -8.625 1.355 -10.608 1.00 86.31 72 MET A C 1
ATOM 567 O O . MET A 1 72 ? -9.292 2.082 -11.333 1.00 86.31 72 MET A O 1
ATOM 571 N N . ASP A 1 73 ? -9.165 0.435 -9.807 1.00 89.44 73 ASP A N 1
ATOM 572 C CA . ASP A 1 73 ? -10.614 0.252 -9.642 1.00 89.44 73 ASP A CA 1
ATOM 573 C C . ASP A 1 73 ? -11.259 1.430 -8.889 1.00 89.44 73 ASP A C 1
ATOM 575 O O . ASP A 1 73 ? -12.390 1.807 -9.179 1.00 89.44 73 ASP A O 1
ATOM 579 N N . GLU A 1 74 ? -10.514 2.062 -7.973 1.00 86.31 74 GLU A N 1
ATOM 580 C CA . GLU A 1 74 ? -10.975 3.237 -7.216 1.00 86.31 74 GLU A CA 1
ATOM 581 C C . GLU A 1 74 ? -10.898 4.563 -7.993 1.00 86.31 74 GLU A C 1
ATOM 583 O O . GLU A 1 74 ? -11.402 5.584 -7.522 1.00 86.31 74 GLU A O 1
ATOM 588 N N . LEU A 1 75 ? -10.230 4.591 -9.150 1.00 81.88 75 LEU A N 1
ATOM 589 C CA . LEU A 1 75 ? -10.055 5.807 -9.941 1.00 81.88 75 LEU A CA 1
ATOM 590 C C . LEU A 1 75 ? -11.101 5.900 -11.054 1.00 81.88 75 LEU A C 1
ATOM 592 O O . LEU A 1 75 ? -11.194 5.029 -11.918 1.00 81.88 75 LEU A O 1
ATOM 596 N N . ASP A 1 76 ? -11.793 7.037 -11.126 1.00 80.19 76 ASP A N 1
ATOM 597 C CA . ASP A 1 76 ? -12.521 7.405 -12.336 1.00 80.19 76 ASP A CA 1
ATOM 598 C C . ASP A 1 76 ? -11.528 7.780 -13.450 1.00 80.19 76 ASP A C 1
ATOM 600 O O . ASP A 1 76 ? -10.527 8.470 -13.236 1.00 80.19 76 ASP A O 1
ATOM 604 N N . LEU A 1 77 ? -11.814 7.365 -14.689 1.00 72.00 77 LEU A N 1
ATOM 605 C CA . LEU A 1 77 ? -10.922 7.581 -15.841 1.00 72.00 77 LEU A CA 1
ATOM 606 C C . LEU A 1 77 ? -10.619 9.075 -16.097 1.00 72.00 77 LEU A C 1
ATOM 608 O O . LEU A 1 77 ? -9.592 9.417 -16.684 1.00 72.00 77 LEU A O 1
ATOM 612 N N . SER A 1 78 ? -11.508 9.971 -15.653 1.00 75.31 78 SER A N 1
ATOM 613 C CA . SER A 1 78 ? -11.317 11.425 -15.705 1.00 75.31 78 SER A CA 1
ATOM 614 C C . SER A 1 78 ? -10.206 11.923 -14.783 1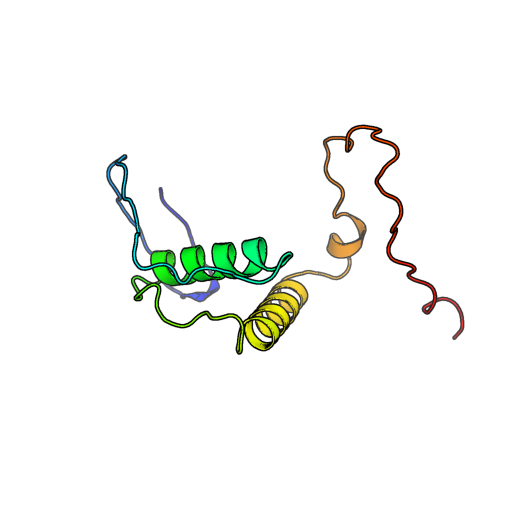.00 75.31 78 SER A C 1
ATOM 616 O O . SER A 1 78 ? -9.521 12.891 -15.121 1.00 75.31 78 SER A O 1
ATOM 618 N N . ASP A 1 79 ? -10.011 11.260 -13.648 1.00 69.81 79 ASP A N 1
ATOM 619 C CA . ASP A 1 79 ? -9.076 11.675 -12.604 1.00 69.81 79 ASP A CA 1
ATOM 620 C C . ASP A 1 79 ? -7.657 11.213 -12.933 1.00 69.81 79 ASP A C 1
ATOM 622 O O . ASP A 1 79 ? -6.679 11.890 -12.606 1.00 69.81 79 ASP A O 1
ATOM 626 N N . PHE A 1 80 ? -7.537 10.120 -13.693 1.00 66.50 80 PHE A N 1
ATOM 627 C CA . PHE A 1 80 ? -6.260 9.604 -14.181 1.00 66.50 80 PHE A CA 1
ATOM 628 C C . PHE A 1 80 ? -5.470 10.649 -14.989 1.00 66.50 80 PHE A C 1
ATOM 630 O O . PHE A 1 80 ? -4.252 10.760 -14.855 1.00 66.50 80 PHE A O 1
ATOM 637 N N . LEU A 1 81 ? -6.160 11.478 -15.780 1.00 64.75 81 LEU A N 1
ATOM 638 C CA . LEU A 1 81 ? -5.543 12.530 -16.598 1.00 64.75 81 LEU A CA 1
ATOM 639 C C . LEU A 1 81 ? -5.161 13.787 -15.800 1.00 64.75 81 LEU A C 1
ATOM 641 O O . LEU A 1 81 ? -4.470 14.659 -16.328 1.00 64.75 81 LEU A O 1
ATOM 645 N N . GLN A 1 82 ? -5.599 13.894 -14.543 1.00 62.69 82 GLN A N 1
ATOM 646 C CA . GLN A 1 82 ? -5.333 15.046 -13.679 1.00 62.69 82 GLN A CA 1
ATOM 647 C C . GLN A 1 82 ? -4.329 14.755 -12.562 1.00 62.69 82 GLN A C 1
ATOM 649 O O . GLN A 1 82 ? -3.991 15.685 -11.824 1.00 62.69 82 GLN A O 1
ATOM 654 N N . ILE A 1 83 ? -3.807 13.521 -12.456 1.00 61.84 83 ILE A N 1
ATOM 655 C CA . ILE A 1 83 ? -2.717 13.168 -11.532 1.00 61.84 83 ILE A CA 1
ATOM 656 C C . ILE A 1 83 ? -1.457 13.939 -11.943 1.00 61.84 83 ILE A C 1
ATOM 658 O O . ILE A 1 83 ? -0.584 13.497 -12.686 1.00 61.84 83 ILE A O 1
ATOM 662 N N . THR A 1 84 ? -1.382 15.164 -11.452 1.00 63.97 84 THR A N 1
ATOM 663 C CA . THR A 1 84 ? -0.239 16.049 -11.559 1.00 63.97 84 THR A CA 1
ATOM 664 C C . THR A 1 84 ? 0.023 16.578 -10.163 1.00 63.97 84 THR A C 1
ATOM 666 O O . THR A 1 84 ? -0.884 17.003 -9.448 1.00 63.97 84 THR A O 1
ATOM 669 N N . SER A 1 85 ? 1.278 16.499 -9.730 1.00 63.00 85 SER A N 1
ATOM 670 C CA . SER A 1 85 ? 1.679 17.165 -8.498 1.00 63.00 85 SER A CA 1
ATOM 671 C C . SER A 1 85 ? 1.519 18.676 -8.713 1.00 63.00 85 SER A C 1
ATOM 673 O O . SER A 1 85 ? 2.118 19.198 -9.656 1.00 63.00 85 SER A O 1
ATOM 675 N N . PRO A 1 86 ? 0.783 19.407 -7.851 1.00 69.38 86 PRO A N 1
ATOM 676 C CA . PRO A 1 86 ? 0.715 20.869 -7.933 1.00 69.38 86 PRO A CA 1
ATOM 677 C C . PRO A 1 86 ? 2.082 21.516 -7.657 1.00 69.38 86 PRO A C 1
ATOM 679 O O . PRO A 1 86 ? 2.287 22.696 -7.936 1.00 69.38 86 PRO A O 1
ATOM 682 N N . TYR A 1 87 ? 3.025 20.736 -7.121 1.00 68.94 87 TYR A N 1
ATOM 683 C CA . TYR A 1 87 ? 4.414 21.121 -6.941 1.00 68.94 87 TYR A CA 1
ATOM 684 C C . TYR A 1 87 ? 5.261 20.593 -8.106 1.00 68.94 87 TYR A C 1
ATOM 686 O O . TYR A 1 87 ? 5.294 19.372 -8.314 1.00 68.94 87 TYR A O 1
ATOM 694 N N . PRO A 1 88 ? 5.963 21.465 -8.853 1.00 60.50 88 PRO A N 1
ATOM 695 C CA . PRO A 1 88 ? 6.855 21.026 -9.916 1.00 60.50 88 PRO A CA 1
ATOM 696 C C . PRO A 1 88 ? 7.972 20.162 -9.322 1.00 60.50 88 PRO A C 1
ATOM 698 O O . PRO A 1 88 ? 8.607 20.547 -8.337 1.00 60.50 88 PRO A O 1
ATOM 701 N N . ARG A 1 89 ? 8.213 18.990 -9.923 1.00 64.56 89 ARG A N 1
ATOM 702 C CA . ARG A 1 89 ? 9.423 18.211 -9.630 1.00 64.56 89 ARG A CA 1
ATOM 703 C C . ARG A 1 89 ? 10.633 19.082 -9.973 1.00 64.56 89 ARG A C 1
ATOM 705 O O . ARG A 1 89 ? 10.639 19.751 -11.006 1.00 64.56 89 ARG A O 1
ATOM 712 N N . GLY A 1 90 ? 11.608 19.137 -9.067 1.00 56.44 90 GLY A N 1
ATOM 713 C CA . GLY A 1 90 ? 12.845 19.880 -9.292 1.00 56.44 90 GLY A CA 1
ATOM 714 C C . GLY A 1 90 ? 13.523 19.400 -10.573 1.00 56.44 90 GLY A C 1
ATOM 715 O O . GLY A 1 90 ? 13.487 18.216 -10.884 1.00 56.44 90 GLY A O 1
ATOM 716 N N . THR A 1 91 ? 14.118 20.322 -11.325 1.00 52.25 91 THR A N 1
ATOM 717 C CA . THR A 1 91 ? 14.732 20.078 -12.638 1.00 52.25 91 THR A CA 1
ATOM 718 C C . THR A 1 91 ? 16.091 19.374 -12.527 1.00 52.25 91 THR A C 1
ATOM 720 O O . THR A 1 91 ? 17.072 19.843 -13.099 1.00 52.25 91 THR A O 1
ATOM 723 N N . SER A 1 92 ? 16.209 18.312 -11.729 1.00 59.81 92 SER A N 1
ATOM 724 C CA . SER A 1 92 ? 17.413 17.483 -11.783 1.00 59.81 92 SER A CA 1
ATOM 725 C C . SER A 1 92 ? 17.367 16.653 -13.062 1.00 59.81 92 SER A C 1
ATOM 727 O O . SER A 1 92 ? 16.422 15.900 -13.275 1.00 59.81 92 SER A O 1
ATOM 729 N N . ASP A 1 93 ? 18.392 16.795 -13.900 1.00 52.94 93 ASP A N 1
ATOM 730 C CA . ASP A 1 93 ? 18.506 16.203 -15.242 1.00 52.94 93 ASP A CA 1
ATOM 731 C C . ASP A 1 93 ? 18.553 14.651 -15.281 1.00 52.94 93 ASP A C 1
ATOM 733 O O . ASP A 1 93 ? 18.774 14.067 -16.342 1.00 52.94 93 ASP A O 1
ATOM 737 N N . ASP A 1 94 ? 18.312 13.964 -14.159 1.00 56.59 94 ASP A N 1
ATOM 738 C CA . ASP A 1 94 ? 18.368 12.499 -14.035 1.00 56.59 94 ASP A CA 1
ATOM 739 C C . ASP A 1 94 ? 17.019 11.787 -14.308 1.00 56.59 94 ASP A C 1
ATOM 741 O O . ASP A 1 94 ? 16.968 10.558 -14.368 1.00 56.59 94 ASP A O 1
ATOM 745 N N . ASP A 1 95 ? 15.929 12.521 -14.568 1.00 52.38 95 ASP A N 1
ATOM 746 C CA . ASP A 1 95 ? 14.569 11.979 -14.777 1.00 52.38 95 ASP A CA 1
ATOM 747 C C . ASP A 1 95 ? 14.335 11.367 -16.180 1.00 52.38 95 ASP A C 1
ATOM 749 O O . ASP A 1 95 ? 13.256 11.475 -16.777 1.00 52.38 95 ASP A O 1
ATOM 753 N N . ARG A 1 96 ? 15.332 10.685 -16.757 1.00 52.22 96 ARG A N 1
ATOM 754 C CA . ARG A 1 96 ? 15.164 9.996 -18.046 1.00 52.22 96 ARG A CA 1
ATOM 755 C C . ARG A 1 96 ? 14.558 8.604 -17.866 1.00 52.22 96 ARG A C 1
ATOM 757 O O . ARG A 1 96 ? 15.226 7.592 -18.037 1.00 52.22 96 ARG A O 1
ATOM 764 N N . SER A 1 97 ? 13.261 8.555 -17.595 1.00 49.88 97 SER A N 1
ATOM 765 C CA . SER A 1 97 ? 12.371 7.500 -18.108 1.00 49.88 97 SER A CA 1
ATOM 766 C C . SER A 1 97 ? 10.916 7.937 -17.962 1.00 49.88 97 SER A C 1
ATOM 768 O O . SER A 1 97 ? 10.194 7.542 -17.052 1.00 49.88 97 SER A O 1
ATOM 770 N N . GLY A 1 98 ? 10.478 8.794 -18.887 1.00 42.34 98 GLY A N 1
ATOM 771 C CA . GLY A 1 98 ? 9.053 8.975 -19.128 1.00 42.34 98 GLY A CA 1
ATOM 772 C C . GLY A 1 98 ? 8.439 7.637 -19.535 1.00 42.34 98 GLY A C 1
ATOM 773 O O . GLY A 1 98 ? 9.014 6.924 -20.359 1.00 42.34 98 GLY A O 1
ATOM 774 N N . LEU A 1 99 ? 7.288 7.300 -18.945 1.00 46.09 99 LEU A N 1
ATOM 775 C CA . LEU A 1 99 ? 6.408 6.262 -19.472 1.00 46.09 99 LEU A CA 1
ATOM 776 C C . LEU A 1 99 ? 6.172 6.560 -20.958 1.00 46.09 99 LEU A C 1
ATOM 778 O O . LEU A 1 99 ? 5.564 7.573 -21.302 1.00 46.09 99 LEU A O 1
ATOM 782 N N . GLN A 1 100 ? 6.661 5.685 -21.830 1.00 39.69 100 GLN A N 1
ATOM 783 C CA . GLN A 1 100 ? 6.230 5.652 -23.218 1.00 39.69 100 GLN A CA 1
ATOM 784 C C . GLN A 1 100 ? 4.813 5.064 -23.224 1.00 39.69 100 GLN A C 1
ATOM 786 O O . GLN A 1 100 ? 4.623 3.865 -23.034 1.00 39.69 100 GLN A O 1
ATOM 791 N N . THR A 1 101 ? 3.807 5.934 -23.326 1.00 47.31 101 THR A N 1
ATOM 792 C CA . THR A 1 101 ? 2.411 5.557 -23.587 1.00 47.31 101 THR A CA 1
ATOM 793 C C . THR A 1 101 ? 2.119 5.670 -25.079 1.00 47.31 101 THR A C 1
ATOM 795 O O . THR A 1 101 ? 1.191 6.348 -25.508 1.00 47.31 101 THR A O 1
ATOM 798 N N . ASP A 1 102 ? 2.938 5.056 -25.911 1.00 47.62 102 ASP A N 1
ATOM 799 C CA . ASP A 1 102 ? 2.585 4.738 -27.282 1.00 47.62 102 ASP A CA 1
ATOM 800 C C . ASP A 1 102 ? 1.814 3.428 -27.240 1.00 47.62 102 ASP A C 1
ATOM 802 O O . ASP A 1 102 ? 2.420 2.391 -27.025 1.00 47.62 102 ASP A O 1
ATOM 806 N N . LEU A 1 103 ? 0.480 3.504 -27.345 1.00 52.62 103 LEU A N 1
ATOM 807 C CA . LEU A 1 103 ? -0.419 2.513 -27.973 1.00 52.62 103 LEU A CA 1
ATOM 808 C C . LEU A 1 103 ? -1.914 2.828 -27.696 1.00 52.62 103 LEU A C 1
ATOM 810 O O . LEU A 1 103 ? -2.663 1.952 -27.275 1.00 52.62 103 LEU A O 1
ATOM 814 N N . LEU A 1 104 ? -2.390 4.057 -27.953 1.00 50.72 104 LEU A N 1
ATOM 815 C CA . LEU A 1 104 ? -3.843 4.341 -27.974 1.00 50.72 104 LEU A CA 1
ATOM 816 C C . LEU A 1 104 ? -4.339 5.246 -29.123 1.00 50.72 104 LEU A C 1
ATOM 818 O O . LEU A 1 104 ? -5.501 5.624 -29.114 1.00 50.72 104 LEU A O 1
ATOM 822 N N . ASP A 1 105 ? -3.530 5.501 -30.159 1.00 46.22 105 ASP A N 1
ATOM 823 C CA . ASP A 1 105 ? -3.932 6.339 -31.310 1.00 46.22 105 ASP A CA 1
ATOM 824 C C . ASP A 1 105 ? -3.983 5.574 -32.651 1.00 46.22 105 ASP A C 1
ATOM 826 O O . ASP A 1 105 ? -3.631 6.102 -33.705 1.00 46.22 105 ASP A O 1
ATOM 830 N N . SER A 1 106 ? -4.379 4.297 -32.672 1.00 47.75 106 SER A N 1
ATOM 831 C CA . SER A 1 106 ? -4.535 3.568 -33.952 1.00 47.75 106 SER A CA 1
ATOM 832 C C . SER A 1 106 ? -5.708 2.587 -34.006 1.00 47.75 106 SER A C 1
ATOM 834 O O . SER A 1 106 ? -5.561 1.485 -34.534 1.00 47.75 106 SER A O 1
ATOM 836 N N . LEU A 1 107 ? -6.886 3.003 -33.527 1.00 44.41 107 LEU A N 1
ATOM 837 C CA . LEU A 1 107 ? -8.154 2.416 -33.977 1.00 44.41 107 LEU A CA 1
ATOM 838 C C . LEU A 1 107 ? -8.932 3.405 -34.851 1.00 44.41 107 LEU A C 1
ATOM 840 O O . LEU A 1 107 ? -9.034 4.581 -34.439 1.00 44.41 107 LEU A O 1
#

Sequence (107 aa):
MQYKNDYLGHEKTFEFPIGFENHTTVPQNEQSGDCGVYTLKCIECLALGRSLTGINDTNVDDIRLKYAAEMMDELDLSDFLQITSPYPRGTSDDDRSGLQTDLLDSL

pLDDT: mean 72.34, std 17.11, range [39.69, 94.88]

Foldseek 3Di:
DFDDDVVVVDGDDDDDDPDDDDDPPADDAPDPPLVVLSVVLCVVCVVVVHDNPDDDPVCSVVSVVVVVVVVVVPDDPVVVVVPDDPDDDPPDVPPPDDPPPPDDPDD

Secondary structure (DSSP, 8-state):
-EE--GGGSS-EE----S-----TTSPP--STT-HHHHHHHHHHHHHHT--S-S--TTTHHHHHHHHHHHHHHTS-HHHHTT---SSPPP--TT---------SS--

Radius of gyration: 18.18 Å; chains: 1; bounding box: 38×35×56 Å

Organism: NCBI:txid1685480

InterPro domains:
  IPR003653 Ulp1 protease family, C-terminal catalytic domain [PF02902] (15-75)
  IPR038765 Papain-like cysteine peptidase superfamily [SSF54001] (12-73)